Protein AF-A0A314Z1L5-F1 (afdb_monomer_lite)

Sequence (109 aa):
MSDQPRGRAVGAMENSWCRAVPGGTGITVLGFDISRAPDMLKYQTALHKLQNAHPILNSRLHTNTKTNTFSFVTSPNPFVQIKTFDLSSTLESLKTYQTQVIIQSLPST

Secondary structure (DSSP, 8-state):
------EEEPPHHHHHHHHHGGGTTT--------SS---HHHHHHHHHHHHHH-GGGGEEEEEETTTTEEEEEE-SS--PPP----HHHHHHHHHHHHHHHHHHTS---

pLDDT: mean 82.12, std 13.62, range [33.0, 94.5]

Foldseek 3Di:
DDDDFDWAWDDPVRLVQLVCVVVVRNDDDDDDDDPDDDPQVVVQVVQVVVCVVPQLVQWDWDADPVVRTIITGGDPDDDDHDDDDDPVNVVVVVVVVVVVVVVVPDDDD

Structure (mmCIF, N/CA/C/O backbone):
data_AF-A0A314Z1L5-F1
#
_entry.id   AF-A0A314Z1L5-F1
#
loop_
_atom_site.group_PDB
_atom_site.id
_atom_site.type_symbol
_atom_site.label_atom_id
_atom_site.label_alt_id
_atom_site.label_comp_id
_atom_site.label_asym_id
_atom_site.label_entity_id
_atom_site.label_seq_id
_atom_site.pdbx_PDB_ins_code
_atom_site.Cartn_x
_atom_site.Cartn_y
_atom_site.Cartn_z
_atom_site.occupancy
_atom_site.B_iso_or_equiv
_atom_site.auth_seq_id
_atom_site.auth_comp_id
_atom_site.auth_asym_id
_atom_site.auth_atom_id
_atom_site.pdbx_PDB_model_num
ATOM 1 N N . MET A 1 1 ? 26.892 -8.501 1.823 1.00 33.00 1 MET A N 1
ATOM 2 C CA . MET A 1 1 ? 26.481 -8.391 0.408 1.00 33.00 1 MET A CA 1
ATOM 3 C C . MET A 1 1 ? 25.223 -7.534 0.380 1.00 33.00 1 MET A C 1
ATOM 5 O O . MET A 1 1 ? 24.190 -7.994 0.840 1.00 33.00 1 MET A O 1
ATOM 9 N N . SER A 1 2 ? 25.331 -6.255 0.030 1.00 38.69 2 SER A N 1
ATOM 10 C CA . SER A 1 2 ? 24.206 -5.312 0.044 1.00 38.69 2 SER A CA 1
ATOM 11 C C . SER A 1 2 ? 23.280 -5.602 -1.137 1.00 38.69 2 SER A C 1
ATOM 13 O O . SER A 1 2 ? 23.656 -5.339 -2.278 1.00 38.69 2 SER A O 1
ATOM 15 N N . ASP A 1 3 ? 22.110 -6.175 -0.865 1.00 46.75 3 ASP A N 1
ATOM 16 C CA . ASP A 1 3 ? 21.089 -6.455 -1.874 1.00 46.75 3 ASP A CA 1
ATOM 17 C C . ASP A 1 3 ? 20.534 -5.111 -2.370 1.00 46.75 3 ASP A C 1
ATOM 19 O O . ASP A 1 3 ? 19.830 -4.396 -1.653 1.00 46.75 3 ASP A O 1
ATOM 23 N N . GLN A 1 4 ? 20.964 -4.688 -3.557 1.00 50.25 4 GLN A N 1
ATOM 24 C CA . GLN A 1 4 ? 20.504 -3.445 -4.163 1.00 50.25 4 GLN A CA 1
ATOM 25 C C . GLN A 1 4 ? 19.004 -3.613 -4.450 1.00 50.25 4 GLN A C 1
ATOM 27 O O . GLN A 1 4 ? 18.624 -4.620 -5.054 1.00 50.25 4 GLN A O 1
ATOM 32 N N . PRO A 1 5 ? 18.125 -2.698 -4.002 1.00 56.00 5 PRO A N 1
ATOM 33 C CA . PRO A 1 5 ? 16.692 -2.940 -4.074 1.00 56.00 5 PRO A CA 1
ATOM 34 C C . PRO A 1 5 ? 16.278 -3.134 -5.538 1.00 56.00 5 PRO A C 1
ATOM 36 O O . PRO A 1 5 ? 16.502 -2.260 -6.377 1.00 56.00 5 PRO A O 1
ATOM 39 N N . ARG A 1 6 ? 15.715 -4.311 -5.851 1.00 65.31 6 ARG A N 1
ATOM 40 C CA . ARG A 1 6 ? 15.264 -4.688 -7.200 1.00 65.31 6 ARG A CA 1
ATOM 41 C C . ARG A 1 6 ? 14.142 -3.752 -7.643 1.00 65.31 6 ARG A C 1
ATOM 43 O O . ARG A 1 6 ? 12.972 -3.976 -7.345 1.00 65.31 6 ARG A O 1
ATOM 50 N N . GLY A 1 7 ? 14.511 -2.692 -8.350 1.00 75.19 7 GLY A N 1
ATOM 51 C CA . GLY A 1 7 ? 13.564 -1.820 -9.024 1.00 75.19 7 GLY A CA 1
ATOM 52 C C . GLY A 1 7 ? 13.011 -2.493 -10.280 1.00 75.19 7 GLY A C 1
ATOM 53 O O . GLY A 1 7 ? 13.785 -2.956 -11.117 1.00 75.19 7 GLY A O 1
ATOM 54 N N . ARG A 1 8 ? 11.685 -2.531 -10.450 1.00 88.81 8 ARG A N 1
ATOM 55 C CA . ARG A 1 8 ? 11.047 -2.883 -11.730 1.00 88.81 8 ARG A CA 1
ATOM 56 C C . ARG A 1 8 ? 10.815 -1.607 -12.533 1.00 88.81 8 ARG A C 1
ATOM 58 O O . ARG A 1 8 ? 10.184 -0.679 -12.033 1.00 88.81 8 ARG A O 1
ATOM 65 N N . ALA A 1 9 ? 11.286 -1.557 -13.777 1.00 89.44 9 ALA A N 1
ATOM 66 C CA . ALA A 1 9 ? 10.950 -0.463 -14.688 1.00 89.44 9 ALA A CA 1
ATOM 67 C C . ALA A 1 9 ? 9.434 -0.417 -14.958 1.00 89.44 9 ALA A C 1
ATOM 69 O O . ALA A 1 9 ? 8.783 -1.463 -15.050 1.00 89.44 9 ALA A O 1
ATOM 70 N N . VAL A 1 10 ? 8.869 0.785 -15.083 1.00 90.94 10 VAL A N 1
ATOM 71 C CA . VAL A 1 10 ? 7.450 0.933 -15.439 1.00 90.94 10 VAL A CA 1
ATOM 72 C C . VAL A 1 10 ? 7.212 0.538 -16.896 1.00 90.94 10 VAL A C 1
ATOM 74 O O . VAL A 1 10 ? 8.019 0.841 -17.777 1.00 90.94 10 VAL A O 1
ATOM 77 N N . GLY A 1 11 ? 6.088 -0.119 -17.163 1.00 88.69 11 GLY A N 1
ATOM 78 C CA . GLY A 1 11 ? 5.611 -0.371 -18.518 1.00 88.69 11 GLY A CA 1
ATOM 79 C C . GLY A 1 11 ? 5.115 0.905 -19.204 1.00 88.69 11 GLY A C 1
ATOM 80 O O . GLY A 1 11 ? 4.889 1.936 -18.568 1.00 88.69 11 GLY A O 1
ATOM 81 N N . ALA A 1 12 ? 4.898 0.829 -20.519 1.00 83.81 12 ALA A N 1
ATOM 82 C CA . ALA A 1 12 ? 4.499 1.982 -21.331 1.00 83.81 12 ALA A CA 1
ATOM 83 C C . ALA A 1 12 ? 3.207 2.656 -20.828 1.00 83.81 12 ALA A C 1
ATOM 85 O O . ALA A 1 12 ? 3.156 3.878 -20.699 1.00 83.81 12 ALA A O 1
ATOM 86 N N . MET A 1 13 ? 2.185 1.867 -20.478 1.00 85.81 13 MET A N 1
ATOM 87 C CA . MET A 1 13 ? 0.927 2.405 -19.951 1.00 85.81 13 MET A CA 1
ATOM 88 C C . MET A 1 13 ? 1.110 2.984 -18.541 1.00 85.81 13 MET A C 1
ATOM 90 O O . MET A 1 13 ? 0.668 4.100 -18.274 1.00 85.81 13 MET A O 1
ATOM 94 N N . GLU A 1 14 ? 1.836 2.276 -17.669 1.00 89.44 14 GLU A N 1
ATOM 95 C CA . GLU A 1 14 ? 2.148 2.700 -16.295 1.00 89.44 14 GLU A CA 1
ATOM 96 C C . GLU A 1 14 ? 2.915 4.034 -16.258 1.00 89.44 14 GLU A C 1
ATOM 98 O O . GLU A 1 14 ? 2.704 4.835 -15.350 1.00 89.44 14 GLU A O 1
ATOM 103 N N . ASN A 1 15 ? 3.755 4.313 -17.261 1.00 89.06 15 ASN A N 1
ATOM 104 C CA . ASN A 1 15 ? 4.515 5.561 -17.368 1.00 89.06 15 ASN A CA 1
ATOM 105 C C . ASN A 1 15 ? 3.604 6.799 -17.392 1.00 89.06 15 ASN A C 1
ATOM 107 O O . ASN A 1 15 ? 3.860 7.768 -16.677 1.00 89.06 15 ASN A O 1
ATOM 111 N N . SER A 1 16 ? 2.513 6.750 -18.164 1.00 86.94 16 SER A N 1
ATOM 112 C CA . SER A 1 16 ? 1.565 7.868 -18.258 1.00 86.94 16 SER A CA 1
ATOM 113 C C . SER A 1 16 ? 0.907 8.188 -16.911 1.00 86.94 16 SER A C 1
ATOM 115 O O . SER A 1 16 ? 0.839 9.356 -16.533 1.00 86.94 16 SER A O 1
ATOM 117 N N . TRP A 1 17 ? 0.529 7.153 -16.155 1.00 86.50 17 TRP A N 1
ATOM 118 C CA . TRP A 1 17 ? -0.003 7.278 -14.800 1.00 86.50 17 TRP A CA 1
ATOM 119 C C . TRP A 1 17 ? 1.052 7.817 -13.833 1.00 86.50 17 TRP A C 1
ATOM 121 O O . TRP A 1 17 ? 0.786 8.771 -13.111 1.00 86.50 17 TRP A O 1
ATOM 131 N N . CYS A 1 18 ? 2.272 7.273 -13.865 1.00 88.44 18 CYS A N 1
ATOM 132 C CA . CYS A 1 18 ? 3.371 7.687 -12.987 1.00 88.44 18 CYS A CA 1
ATOM 133 C C . CYS A 1 18 ? 3.759 9.158 -13.177 1.00 88.44 18 CYS A C 1
ATOM 135 O O . CYS A 1 18 ? 4.032 9.853 -12.200 1.00 88.44 18 CYS A O 1
ATOM 137 N N . ARG A 1 19 ? 3.728 9.663 -14.415 1.00 87.06 19 ARG A N 1
ATOM 138 C CA . ARG A 1 19 ? 3.971 11.082 -14.714 1.00 87.06 19 ARG A CA 1
ATOM 139 C C . ARG A 1 19 ? 2.910 12.005 -14.113 1.00 87.06 19 ARG A C 1
ATOM 141 O O . ARG A 1 19 ? 3.213 13.156 -13.822 1.00 87.06 19 ARG A O 1
ATOM 148 N N . ALA A 1 20 ? 1.688 11.515 -13.933 1.00 86.62 20 ALA A N 1
ATOM 149 C CA . ALA A 1 20 ? 0.572 12.299 -13.419 1.00 86.62 20 ALA A CA 1
ATOM 150 C C . ALA A 1 20 ? 0.516 12.329 -11.873 1.00 86.62 20 ALA A C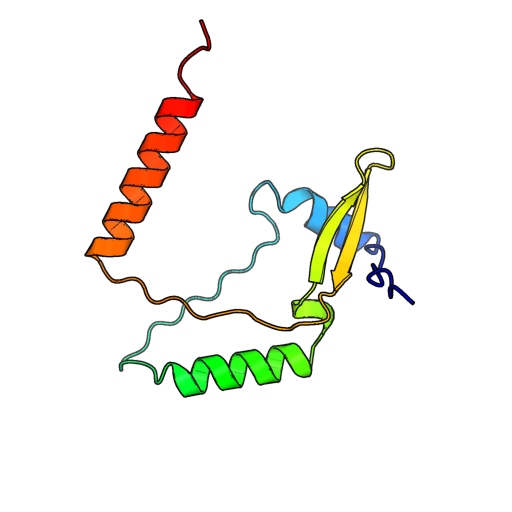 1
ATOM 152 O O . ALA A 1 20 ? -0.124 13.217 -11.304 1.00 86.62 20 ALA A O 1
ATOM 153 N N . VAL A 1 21 ? 1.243 11.424 -11.196 1.00 85.25 21 VAL A N 1
ATOM 154 C CA . VAL A 1 21 ? 1.269 11.285 -9.724 1.00 85.25 21 VAL A CA 1
ATOM 155 C C . VAL A 1 21 ? 1.612 12.584 -8.985 1.00 85.25 21 VAL A C 1
ATOM 157 O O . VAL A 1 21 ? 0.904 12.890 -8.026 1.00 85.25 21 VAL A O 1
ATOM 160 N N . PRO A 1 22 ? 2.621 13.389 -9.385 1.00 81.94 22 PRO A N 1
ATOM 161 C CA . PRO A 1 22 ? 2.924 14.646 -8.693 1.00 81.94 22 PRO A CA 1
ATOM 162 C C . PRO A 1 22 ? 1.763 15.650 -8.702 1.00 81.94 22 PRO A C 1
ATOM 164 O O . PRO A 1 22 ? 1.642 16.450 -7.782 1.00 81.94 22 PRO A O 1
ATOM 167 N N . GLY A 1 23 ? 0.892 15.588 -9.714 1.00 80.38 23 GLY A N 1
ATOM 168 C CA . GLY A 1 23 ? -0.331 16.390 -9.796 1.00 80.38 23 GLY A CA 1
ATOM 169 C C . GLY A 1 23 ? -1.531 15.772 -9.069 1.00 80.38 23 GLY A C 1
ATOM 170 O O . GLY A 1 23 ? -2.652 16.228 -9.260 1.00 80.38 23 GLY A O 1
ATOM 171 N N . GLY A 1 24 ? -1.332 14.697 -8.300 1.00 78.25 24 GLY A N 1
ATOM 172 C CA . GLY A 1 24 ? -2.386 13.951 -7.605 1.00 78.25 24 GLY A CA 1
ATOM 173 C C . GLY A 1 24 ? -3.166 12.971 -8.489 1.00 78.25 24 GLY A C 1
ATOM 174 O O . GLY A 1 24 ? -3.987 12.203 -7.992 1.00 78.25 24 GLY A O 1
ATOM 175 N N . THR A 1 25 ? -2.898 12.946 -9.795 1.00 78.88 25 THR A N 1
ATOM 176 C CA . THR A 1 25 ? -3.571 12.047 -10.738 1.00 78.88 25 THR A CA 1
ATOM 177 C C . THR A 1 25 ? -2.932 10.660 -10.689 1.00 78.88 25 THR A C 1
ATOM 179 O O . THR A 1 25 ? -1.715 10.524 -10.724 1.00 78.88 25 THR A O 1
ATOM 182 N N . GLY A 1 26 ? -3.750 9.609 -10.610 1.00 72.25 26 GLY A N 1
ATOM 183 C CA . GLY A 1 26 ? -3.269 8.235 -10.411 1.00 72.25 26 GLY A CA 1
ATOM 184 C C . GLY A 1 26 ? -3.162 7.815 -8.943 1.00 72.25 26 GLY A C 1
ATOM 185 O O . GLY A 1 26 ? -2.747 6.693 -8.661 1.00 72.25 26 GLY A O 1
ATOM 186 N N . ILE A 1 27 ? -3.580 8.676 -8.009 1.00 82.00 27 ILE A N 1
ATOM 187 C CA . ILE A 1 27 ? -3.845 8.299 -6.620 1.00 82.00 27 ILE A CA 1
ATOM 188 C C . ILE A 1 27 ? -5.308 7.863 -6.522 1.00 82.00 27 ILE A C 1
ATOM 190 O O . ILE A 1 27 ? -6.210 8.594 -6.922 1.00 82.00 27 ILE A O 1
ATOM 194 N N . THR A 1 28 ? -5.550 6.670 -5.982 1.00 84.06 28 THR A N 1
ATOM 195 C CA . THR A 1 28 ? -6.902 6.208 -5.640 1.00 84.06 28 THR A CA 1
ATOM 196 C C . THR A 1 28 ? -7.092 6.317 -4.135 1.00 84.06 28 THR A C 1
ATOM 198 O O . THR A 1 28 ? -6.288 5.782 -3.373 1.00 84.06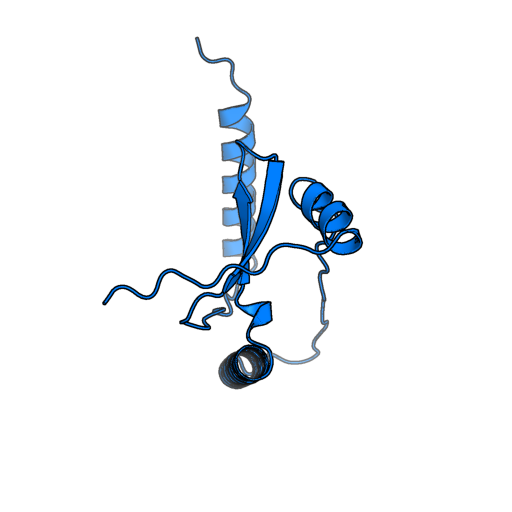 28 THR A O 1
ATOM 201 N N . VAL A 1 29 ? -8.155 6.999 -3.707 1.00 88.00 29 VAL A N 1
ATOM 202 C CA . VAL A 1 29 ? -8.533 7.128 -2.295 1.00 88.00 29 VAL A CA 1
ATOM 203 C C . VAL A 1 29 ? -9.799 6.317 -2.053 1.00 88.00 29 VAL A C 1
ATOM 205 O O . VAL A 1 29 ? -10.780 6.469 -2.777 1.00 88.00 29 VAL A O 1
ATOM 208 N N . LEU A 1 30 ? -9.776 5.464 -1.031 1.00 87.44 30 LEU A N 1
ATOM 209 C CA . LEU A 1 30 ? -10.941 4.714 -0.568 1.00 87.44 30 LEU A CA 1
ATOM 210 C C . LEU A 1 30 ? -11.390 5.289 0.775 1.00 87.44 30 LEU A C 1
ATOM 212 O O . LEU A 1 30 ? -10.610 5.315 1.727 1.00 87.44 30 LEU A O 1
ATOM 216 N N . GLY A 1 31 ? -12.634 5.762 0.835 1.00 90.19 31 GLY A N 1
ATOM 217 C CA . GLY A 1 31 ? -13.276 6.244 2.055 1.00 90.19 31 GLY A CA 1
ATOM 218 C C . GLY A 1 31 ? -14.316 5.243 2.543 1.00 90.19 31 GLY A C 1
ATOM 219 O O . GLY A 1 31 ? -15.083 4.711 1.742 1.00 90.19 31 GLY A O 1
ATOM 220 N N . PHE A 1 32 ? -14.345 4.998 3.850 1.00 87.12 32 PHE A N 1
ATOM 221 C CA . PHE A 1 32 ? -15.317 4.116 4.486 1.00 87.12 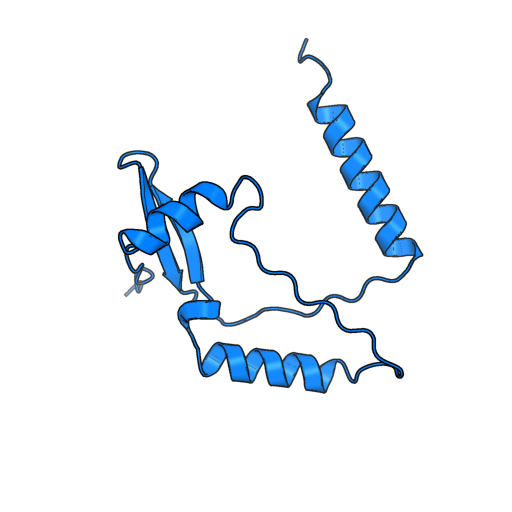32 PHE A CA 1
ATOM 222 C C . PHE A 1 32 ? -16.049 4.893 5.574 1.00 87.12 32 PHE A C 1
ATOM 224 O O . PHE A 1 32 ? -15.404 5.454 6.458 1.00 87.12 32 PHE A O 1
ATOM 231 N N . ASP A 1 33 ? -17.378 4.902 5.513 1.00 91.31 33 ASP A N 1
ATOM 232 C CA . ASP A 1 33 ? -18.211 5.314 6.638 1.00 91.31 33 ASP A CA 1
ATOM 233 C C . ASP A 1 33 ? -18.547 4.070 7.466 1.00 91.31 33 ASP A C 1
ATOM 235 O O . ASP A 1 33 ? -19.066 3.080 6.942 1.00 91.31 33 ASP A O 1
ATOM 239 N N . ILE A 1 34 ? -18.165 4.076 8.741 1.00 88.88 34 ILE A N 1
ATOM 240 C CA . ILE A 1 34 ? -18.241 2.904 9.613 1.00 88.88 34 ILE A CA 1
ATOM 241 C C . ILE A 1 34 ? -19.124 3.256 10.805 1.00 88.88 34 ILE A C 1
ATOM 243 O O . ILE A 1 34 ? -18.832 4.170 11.567 1.00 88.88 34 ILE A O 1
ATOM 247 N N . SER A 1 35 ? -20.176 2.468 11.021 1.00 92.62 35 SER A N 1
ATOM 248 C CA . SER A 1 35 ? -21.158 2.695 12.091 1.00 92.62 35 SER A CA 1
ATOM 249 C C . SER A 1 35 ? -20.628 2.459 13.511 1.00 92.62 35 SER A C 1
ATOM 251 O O . SER A 1 35 ? -21.321 2.742 14.488 1.00 92.62 35 SER A O 1
ATOM 253 N N . ARG A 1 36 ? -19.425 1.889 13.651 1.00 89.69 36 ARG A N 1
ATOM 254 C CA . ARG A 1 36 ? -18.784 1.551 14.929 1.00 89.69 36 ARG A CA 1
ATOM 255 C C . ARG A 1 36 ? -17.286 1.795 14.852 1.00 89.69 36 ARG A C 1
ATOM 257 O O . ARG A 1 36 ? -16.689 1.666 13.786 1.00 89.69 36 ARG A O 1
ATOM 264 N N . ALA A 1 37 ? -16.679 2.069 16.005 1.00 86.62 37 ALA A N 1
ATOM 265 C CA . ALA A 1 37 ? -15.235 2.222 16.100 1.00 86.62 37 ALA A CA 1
ATOM 266 C C . ALA A 1 37 ? -14.520 0.944 15.602 1.00 86.62 37 ALA A C 1
ATOM 268 O O . ALA A 1 37 ? -14.813 -0.151 16.099 1.00 86.62 37 ALA A O 1
ATOM 269 N N . PRO A 1 38 ? -13.614 1.054 14.616 1.00 87.31 38 PRO A N 1
ATOM 270 C CA . PRO A 1 38 ? -12.883 -0.091 14.099 1.00 87.31 38 PRO A CA 1
ATOM 271 C C . PRO A 1 38 ? -11.854 -0.611 15.111 1.00 87.31 38 PRO A C 1
ATOM 273 O O . PRO A 1 38 ? -11.206 0.150 15.826 1.00 87.31 38 PRO A O 1
ATOM 276 N N . ASP A 1 39 ? -11.653 -1.929 15.127 1.00 91.25 39 ASP A N 1
ATOM 277 C CA . ASP A 1 39 ? -10.557 -2.562 15.866 1.00 91.25 39 ASP A CA 1
ATOM 278 C C . ASP A 1 39 ? -9.242 -2.372 15.098 1.00 91.25 39 ASP A C 1
ATOM 280 O O . ASP A 1 39 ? -8.931 -3.107 14.154 1.00 91.25 39 ASP A O 1
ATOM 284 N N . MET A 1 40 ? -8.472 -1.362 15.497 1.00 89.31 40 MET A N 1
ATOM 285 C CA . MET A 1 40 ? -7.259 -0.938 14.795 1.00 89.31 40 MET A CA 1
ATOM 286 C C . MET A 1 40 ? -6.218 -2.052 14.649 1.00 89.31 40 MET A C 1
ATOM 288 O O . MET A 1 40 ? -5.532 -2.111 13.628 1.00 89.31 40 MET A O 1
ATOM 292 N N . LEU A 1 41 ? -6.129 -2.977 15.611 1.00 91.81 41 LEU A N 1
ATOM 293 C CA . LEU A 1 41 ? -5.190 -4.098 15.543 1.00 91.81 41 LEU A CA 1
ATOM 294 C C . LEU A 1 41 ? -5.575 -5.071 14.423 1.00 91.81 41 LEU A C 1
ATOM 296 O O . LEU A 1 41 ? -4.710 -5.548 13.679 1.00 91.81 41 LEU A O 1
ATOM 300 N N . LYS A 1 42 ? -6.876 -5.339 14.260 1.00 92.06 42 LYS A N 1
ATOM 301 C CA . LYS A 1 42 ? -7.380 -6.177 13.163 1.00 92.06 42 LYS A CA 1
ATOM 302 C C . LYS A 1 42 ? -7.133 -5.530 11.805 1.00 92.06 42 LYS A C 1
ATOM 304 O O . LYS A 1 42 ? -6.668 -6.219 10.898 1.00 92.06 42 LYS A O 1
ATOM 309 N N . TYR A 1 43 ? -7.373 -4.226 11.672 1.00 90.69 43 TYR A N 1
ATOM 310 C CA . TYR A 1 43 ? -7.088 -3.497 10.430 1.00 90.69 43 TYR A CA 1
ATOM 311 C C . TYR A 1 43 ? -5.593 -3.500 10.095 1.00 90.69 43 TYR A C 1
ATOM 313 O O . TYR A 1 43 ? -5.220 -3.825 8.968 1.00 90.69 43 TYR A O 1
ATOM 321 N N . GLN A 1 44 ? -4.730 -3.230 11.077 1.00 91.88 44 GLN A N 1
ATOM 322 C CA . GLN A 1 44 ? -3.277 -3.272 10.900 1.00 91.88 44 GLN A CA 1
ATOM 323 C C . GLN A 1 44 ? -2.810 -4.669 10.458 1.00 91.88 44 GLN A C 1
ATOM 325 O O . GLN A 1 44 ? -1.996 -4.800 9.545 1.00 91.88 44 GLN A O 1
ATOM 330 N N . THR A 1 45 ? -3.372 -5.724 11.053 1.00 92.31 45 THR A N 1
ATOM 331 C CA . THR A 1 45 ? -3.069 -7.118 10.691 1.00 92.31 45 THR A CA 1
ATOM 332 C C . THR A 1 45 ? -3.532 -7.455 9.273 1.00 92.31 45 THR A C 1
ATOM 334 O O . THR A 1 45 ? -2.815 -8.130 8.532 1.00 92.31 45 THR A O 1
ATOM 337 N N . ALA A 1 46 ? -4.723 -7.000 8.879 1.00 92.12 46 ALA A N 1
ATOM 338 C CA . ALA A 1 46 ? -5.255 -7.214 7.537 1.00 92.12 46 ALA A CA 1
ATOM 339 C C . ALA A 1 46 ? -4.404 -6.507 6.472 1.00 92.12 46 ALA A C 1
ATOM 341 O O . ALA A 1 46 ? -4.045 -7.133 5.475 1.00 92.12 46 ALA A O 1
ATOM 342 N N . LEU A 1 47 ? -4.005 -5.252 6.714 1.00 91.12 47 LEU A N 1
ATOM 343 C CA . LEU A 1 47 ? -3.085 -4.521 5.838 1.00 91.12 47 LEU A CA 1
ATOM 344 C C . LEU A 1 47 ? -1.740 -5.237 5.717 1.00 91.12 47 LEU A C 1
ATOM 346 O O . LEU A 1 47 ? -1.259 -5.439 4.607 1.00 91.12 47 LEU A O 1
ATOM 350 N N . HIS A 1 48 ? -1.175 -5.703 6.831 1.00 91.19 48 HIS A N 1
ATOM 351 C CA . HIS A 1 48 ? 0.076 -6.456 6.812 1.00 91.19 48 HIS A CA 1
ATOM 352 C C . HIS A 1 48 ? -0.035 -7.743 5.973 1.00 91.19 48 HIS A C 1
ATOM 354 O O . HIS A 1 48 ? 0.839 -8.037 5.158 1.00 91.19 48 HIS A O 1
ATOM 360 N N . LYS A 1 49 ? -1.137 -8.497 6.100 1.00 92.56 49 LYS A N 1
ATOM 361 C CA . LYS A 1 49 ? -1.395 -9.678 5.254 1.00 92.56 49 LYS A CA 1
ATOM 362 C C . LYS A 1 49 ? -1.509 -9.310 3.773 1.00 92.56 49 LYS A C 1
ATOM 364 O O . LYS A 1 49 ? -0.908 -9.989 2.944 1.00 92.56 49 LYS A O 1
ATOM 369 N N . LEU A 1 50 ? -2.229 -8.235 3.448 1.00 91.81 50 LEU A N 1
ATOM 370 C CA . LEU A 1 50 ? -2.384 -7.747 2.076 1.00 91.81 50 LEU A CA 1
ATOM 371 C C . LEU A 1 50 ? -1.032 -7.353 1.460 1.00 91.81 50 LEU A C 1
ATOM 373 O O . LEU A 1 50 ? -0.732 -7.733 0.331 1.00 91.81 50 LEU A O 1
ATOM 377 N N . GLN A 1 51 ? -0.195 -6.643 2.217 1.00 90.56 51 GLN A N 1
ATOM 378 C CA . GLN A 1 51 ? 1.141 -6.224 1.788 1.00 90.56 51 GLN A CA 1
ATOM 379 C C . GLN A 1 51 ? 2.083 -7.407 1.548 1.00 90.56 51 GLN A C 1
ATOM 381 O O . GLN A 1 51 ? 2.884 -7.361 0.616 1.00 90.56 51 GLN A O 1
ATOM 386 N N . ASN A 1 52 ? 1.983 -8.464 2.357 1.00 88.69 52 ASN A N 1
ATOM 387 C CA . ASN A 1 52 ? 2.775 -9.682 2.171 1.00 88.69 52 ASN A CA 1
ATOM 388 C C . ASN A 1 52 ? 2.298 -10.510 0.972 1.00 88.69 52 ASN A C 1
ATOM 390 O O . ASN A 1 52 ? 3.120 -11.073 0.254 1.00 88.69 52 ASN A O 1
ATOM 394 N N . ALA A 1 53 ? 0.986 -10.562 0.728 1.00 92.56 53 ALA A N 1
ATOM 395 C CA . ALA A 1 53 ? 0.417 -11.238 -0.437 1.00 92.56 53 ALA A CA 1
ATOM 39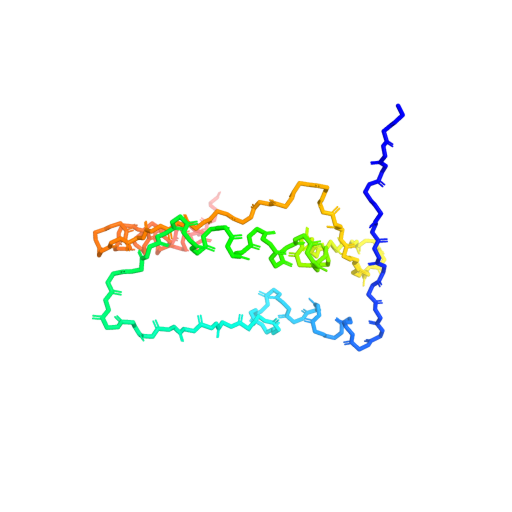6 C C . ALA A 1 53 ? 0.709 -10.494 -1.754 1.00 92.56 53 ALA A C 1
ATOM 398 O O . ALA A 1 53 ? 0.844 -11.124 -2.803 1.00 92.56 53 ALA A O 1
ATOM 399 N N . HIS A 1 54 ? 0.843 -9.163 -1.706 1.00 91.12 54 HIS A N 1
ATOM 400 C CA . HIS A 1 54 ? 1.100 -8.317 -2.874 1.00 91.12 54 HIS A CA 1
ATOM 401 C C . HIS A 1 54 ? 2.301 -7.380 -2.651 1.00 91.12 54 HIS A C 1
ATOM 403 O O . HIS A 1 54 ? 2.115 -6.181 -2.421 1.00 91.12 54 HIS A O 1
ATOM 409 N N . PRO A 1 55 ? 3.547 -7.878 -2.797 1.00 86.25 55 PRO A N 1
ATOM 410 C CA . PRO A 1 55 ? 4.760 -7.105 -2.513 1.00 86.25 55 PRO A CA 1
ATOM 411 C C . PRO A 1 55 ? 4.880 -5.786 -3.287 1.00 86.25 55 PRO A C 1
ATOM 413 O O . PRO A 1 55 ? 5.499 -4.841 -2.803 1.00 86.25 55 PRO A O 1
ATOM 416 N N . ILE A 1 56 ? 4.253 -5.689 -4.467 1.00 87.50 56 ILE A N 1
ATOM 417 C CA . ILE A 1 56 ? 4.239 -4.465 -5.278 1.00 87.50 56 ILE A CA 1
ATOM 418 C C . ILE A 1 56 ? 3.643 -3.267 -4.520 1.00 87.50 56 ILE A C 1
ATOM 420 O O . ILE A 1 56 ? 4.109 -2.149 -4.726 1.00 87.50 56 ILE A O 1
ATOM 424 N N . LEU A 1 57 ? 2.709 -3.491 -3.585 1.00 88.44 57 LEU A N 1
ATOM 425 C CA . LEU A 1 57 ? 2.111 -2.444 -2.744 1.00 88.44 57 LEU A CA 1
ATOM 426 C C . LEU A 1 57 ? 3.119 -1.798 -1.779 1.00 88.44 57 LEU A C 1
ATOM 428 O O . LEU A 1 57 ? 2.884 -0.698 -1.290 1.00 88.44 57 LEU A O 1
ATOM 432 N N . ASN A 1 58 ? 4.258 -2.448 -1.532 1.00 87.81 58 ASN A N 1
ATOM 43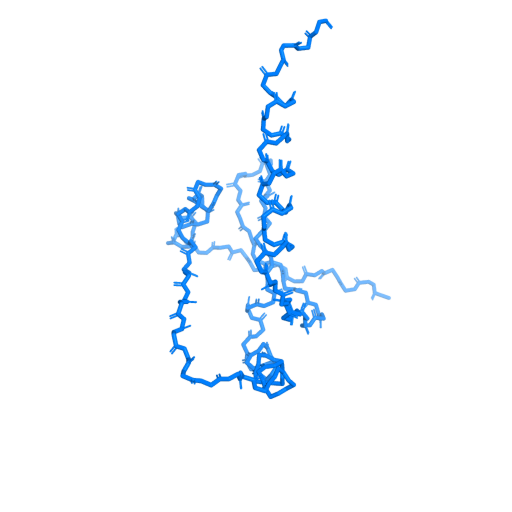3 C CA . ASN A 1 58 ? 5.356 -1.910 -0.722 1.00 87.81 58 ASN A CA 1
ATOM 434 C C . ASN A 1 58 ? 6.391 -1.156 -1.566 1.00 87.81 58 ASN A C 1
ATOM 436 O O . ASN A 1 58 ? 7.492 -0.858 -1.090 1.00 87.81 58 ASN A O 1
ATOM 440 N N . SER A 1 59 ? 6.076 -0.887 -2.834 1.00 88.50 59 SE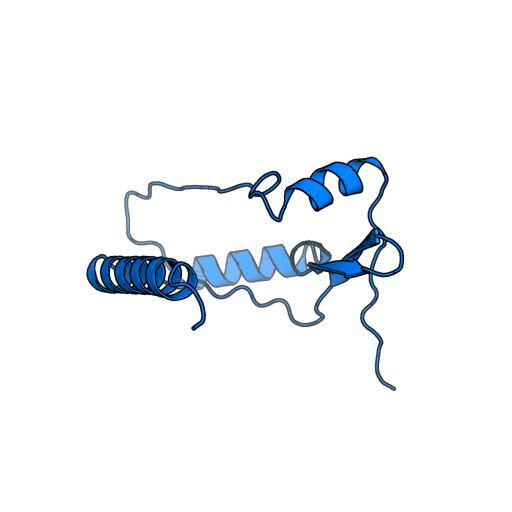R A N 1
ATOM 441 C CA . SER A 1 59 ? 6.986 -0.202 -3.741 1.00 88.50 59 SER A CA 1
ATOM 442 C C . SER A 1 59 ? 6.822 1.304 -3.673 1.00 88.50 59 SER A C 1
ATOM 444 O O . SER A 1 59 ? 5.718 1.832 -3.580 1.00 88.50 59 SER A O 1
ATOM 446 N N . ARG A 1 60 ? 7.946 2.008 -3.774 1.00 88.06 60 ARG A N 1
ATOM 447 C CA . ARG A 1 60 ? 7.974 3.455 -3.976 1.00 88.06 60 ARG A CA 1
ATOM 448 C C . ARG A 1 60 ? 8.229 3.758 -5.442 1.00 88.06 60 ARG A C 1
ATOM 450 O O . ARG A 1 60 ? 9.025 3.077 -6.089 1.00 88.06 60 ARG A O 1
ATOM 457 N N . LEU A 1 61 ? 7.564 4.791 -5.948 1.00 88.81 61 LEU A N 1
ATOM 458 C CA . LEU A 1 61 ? 7.852 5.331 -7.267 1.00 88.81 61 LEU A CA 1
ATOM 459 C C . LEU A 1 61 ? 9.170 6.110 -7.201 1.00 88.81 61 LEU A C 1
ATOM 461 O O . LEU A 1 61 ? 9.278 7.101 -6.480 1.00 88.81 61 LEU A O 1
ATOM 465 N N . HIS A 1 62 ? 10.173 5.641 -7.931 1.00 90.25 62 HIS A N 1
ATOM 466 C CA . HIS A 1 62 ? 11.447 6.322 -8.113 1.00 90.25 62 HIS A CA 1
ATOM 467 C C . HIS A 1 62 ? 11.503 6.940 -9.509 1.00 90.25 62 HIS A C 1
ATOM 469 O O . HIS A 1 62 ? 11.182 6.272 -10.494 1.00 90.25 62 HIS A O 1
ATOM 475 N N . THR A 1 63 ? 11.953 8.191 -9.583 1.00 90.00 63 THR A N 1
ATOM 476 C CA . THR A 1 63 ? 12.155 8.922 -10.837 1.00 90.00 63 THR A CA 1
ATOM 477 C C . THR A 1 63 ? 13.645 9.124 -11.063 1.00 90.00 63 THR A C 1
ATOM 479 O O . THR A 1 63 ? 14.318 9.760 -10.251 1.00 90.00 63 THR A O 1
ATOM 482 N N . ASN A 1 64 ? 14.159 8.628 -12.185 1.00 88.56 64 ASN A N 1
ATOM 483 C CA . ASN A 1 64 ? 15.504 8.951 -12.640 1.00 88.56 64 ASN A CA 1
ATOM 484 C C . ASN A 1 64 ? 15.444 10.209 -13.511 1.00 88.56 64 ASN A C 1
ATOM 486 O O . ASN A 1 64 ? 14.926 10.176 -14.625 1.00 88.56 64 ASN A O 1
ATOM 490 N N . THR A 1 65 ? 15.986 11.317 -13.010 1.00 86.38 65 THR A N 1
ATOM 491 C CA . THR A 1 65 ? 15.948 12.618 -13.693 1.00 86.38 65 THR A CA 1
ATOM 492 C C . THR A 1 65 ? 16.853 12.692 -14.921 1.00 86.38 65 THR A C 1
ATOM 494 O O . THR A 1 65 ? 16.581 13.483 -15.816 1.00 86.38 65 THR A O 1
ATOM 497 N N . LYS A 1 66 ? 17.900 11.860 -15.007 1.00 89.50 66 LYS A N 1
ATOM 498 C CA . LYS A 1 66 ? 18.824 11.844 -16.155 1.00 89.50 66 LYS A CA 1
ATOM 499 C C . LYS A 1 66 ? 18.200 11.184 -17.380 1.00 89.50 66 LYS A C 1
ATOM 501 O O . LYS A 1 66 ? 18.441 11.616 -18.498 1.00 89.50 66 LYS A O 1
ATOM 506 N N . THR A 1 67 ? 17.418 10.130 -17.164 1.00 86.25 67 THR A N 1
ATOM 507 C CA . THR A 1 67 ? 16.769 9.353 -18.232 1.00 86.25 67 THR A CA 1
ATOM 508 C C . THR A 1 67 ? 15.278 9.648 -18.363 1.00 86.25 67 THR A C 1
ATOM 510 O O . THR A 1 67 ? 14.639 9.144 -19.280 1.00 86.25 67 THR A O 1
ATOM 513 N N . ASN A 1 68 ? 14.716 10.454 -17.457 1.00 85.00 68 ASN A N 1
ATOM 514 C CA . ASN A 1 68 ? 13.285 10.740 -17.345 1.00 85.00 68 ASN A CA 1
ATOM 515 C C . ASN A 1 68 ? 12.417 9.464 -17.295 1.00 85.00 68 ASN A C 1
ATOM 517 O O . ASN A 1 68 ? 11.355 9.373 -17.912 1.00 85.00 68 ASN A O 1
ATOM 521 N N . THR A 1 69 ? 12.902 8.444 -16.583 1.00 89.62 69 THR A N 1
ATOM 522 C CA . THR A 1 69 ? 12.235 7.140 -16.454 1.00 89.62 69 THR A CA 1
ATOM 523 C C . THR A 1 69 ? 11.766 6.897 -15.031 1.00 89.62 69 THR A C 1
ATOM 525 O O . THR A 1 69 ? 12.419 7.310 -14.071 1.00 89.62 69 THR A O 1
ATOM 528 N N . PHE A 1 70 ? 10.687 6.130 -14.901 1.00 91.38 70 PHE A N 1
ATOM 529 C CA . PHE A 1 70 ? 10.162 5.702 -13.612 1.00 91.38 70 PHE A CA 1
ATOM 530 C C . PHE A 1 70 ? 10.464 4.227 -13.338 1.00 91.38 70 PHE A C 1
ATOM 532 O O . PHE A 1 70 ? 10.527 3.397 -14.250 1.00 91.38 70 PHE A O 1
ATOM 539 N N . SER A 1 71 ? 10.592 3.888 -12.063 1.00 92.25 71 SER A N 1
ATOM 540 C CA . SER A 1 71 ? 10.712 2.506 -11.598 1.00 92.25 71 SER A CA 1
ATOM 541 C C . SER A 1 71 ? 10.032 2.323 -10.248 1.00 92.25 71 SER A C 1
ATOM 543 O O . SER A 1 71 ? 10.083 3.217 -9.404 1.00 92.25 71 SER A O 1
ATOM 545 N N . PHE A 1 72 ? 9.452 1.149 -10.021 1.00 91.06 72 PHE A N 1
ATOM 546 C CA . PHE A 1 72 ? 8.934 0.734 -8.723 1.00 91.06 72 PHE A CA 1
ATOM 547 C C . PHE A 1 72 ? 10.036 0.054 -7.924 1.00 91.06 72 PHE A C 1
ATOM 549 O O . PHE A 1 72 ? 10.525 -0.998 -8.327 1.00 91.06 72 PHE A O 1
ATOM 556 N N . VAL A 1 73 ? 10.415 0.641 -6.793 1.00 90.31 73 VAL A N 1
ATOM 557 C CA . VAL A 1 73 ? 11.445 0.106 -5.897 1.00 90.31 73 VAL A CA 1
ATOM 558 C C . VAL A 1 73 ? 10.762 -0.501 -4.681 1.00 90.31 73 VAL A C 1
ATOM 560 O O . VAL A 1 73 ? 10.220 0.229 -3.851 1.00 90.31 73 VAL A O 1
ATOM 563 N N . THR A 1 74 ? 10.752 -1.830 -4.589 1.00 87.00 74 THR A N 1
ATOM 564 C CA . THR A 1 74 ? 10.110 -2.550 -3.482 1.00 87.00 74 THR A CA 1
ATOM 565 C C . THR A 1 74 ? 10.964 -2.482 -2.219 1.00 87.00 74 THR A C 1
ATOM 567 O O . THR A 1 74 ? 12.140 -2.844 -2.234 1.00 87.00 74 THR A O 1
ATOM 570 N N . SER A 1 75 ? 10.371 -2.021 -1.116 1.00 80.12 75 SER A N 1
ATOM 571 C CA . SER A 1 75 ? 10.994 -2.107 0.207 1.00 80.12 75 SER A CA 1
ATOM 572 C C . SER A 1 75 ? 10.901 -3.542 0.735 1.00 80.12 75 SER A C 1
ATOM 574 O O . SER A 1 75 ? 9.813 -4.119 0.688 1.00 80.12 75 SER A O 1
ATOM 576 N N . PRO A 1 76 ? 11.985 -4.111 1.293 1.00 73.75 76 PRO A N 1
ATOM 577 C CA . PRO A 1 76 ? 11.941 -5.432 1.916 1.00 73.75 76 PRO A CA 1
ATOM 578 C C . PRO A 1 76 ? 11.128 -5.444 3.216 1.00 73.75 76 PRO A C 1
ATOM 580 O O . PRO A 1 76 ? 10.726 -6.511 3.665 1.00 73.75 76 PRO A O 1
ATOM 583 N N . ASN A 1 77 ? 10.877 -4.278 3.822 1.00 74.00 77 ASN A N 1
ATOM 584 C CA . ASN A 1 77 ? 10.083 -4.171 5.039 1.00 74.00 77 ASN A CA 1
ATOM 585 C C . ASN A 1 77 ? 8.682 -3.602 4.722 1.00 74.00 77 ASN A C 1
ATOM 587 O O . ASN A 1 77 ? 8.579 -2.404 4.416 1.00 74.00 77 ASN A O 1
ATOM 591 N N . PRO A 1 78 ? 7.621 -4.435 4.747 1.00 66.06 78 PRO A N 1
ATOM 592 C CA . PRO A 1 78 ? 6.245 -4.001 4.564 1.00 66.06 78 PRO A CA 1
ATOM 593 C C . PRO A 1 78 ? 5.755 -3.338 5.848 1.00 66.06 78 PRO A C 1
ATOM 595 O O . PRO A 1 78 ? 5.422 -4.011 6.821 1.00 66.06 78 PRO A O 1
ATOM 598 N N . PHE A 1 79 ? 5.695 -2.008 5.875 1.00 70.38 79 PHE A N 1
ATOM 599 C CA . PHE A 1 79 ? 5.109 -1.348 7.036 1.00 70.38 79 PHE A CA 1
ATOM 600 C C . PHE A 1 79 ? 4.367 -0.068 6.677 1.00 70.38 79 PHE A C 1
ATOM 602 O O . PHE A 1 79 ? 4.907 1.037 6.729 1.00 70.38 79 PHE A O 1
ATOM 609 N N . VAL A 1 80 ? 3.092 -0.228 6.317 1.00 82.31 80 VAL A N 1
ATOM 610 C CA . VAL A 1 80 ? 2.119 0.863 6.426 1.00 82.31 80 VAL A CA 1
ATOM 611 C C . VAL A 1 80 ? 1.573 0.830 7.848 1.00 82.31 80 VAL A C 1
ATOM 613 O O . VAL A 1 80 ? 0.989 -0.165 8.263 1.00 82.31 80 VAL A O 1
ATOM 616 N N . GLN A 1 81 ? 1.783 1.907 8.602 1.00 86.00 81 GLN A N 1
ATOM 617 C CA . GLN A 1 81 ? 1.182 2.090 9.922 1.00 86.00 81 GLN A CA 1
ATOM 618 C C . GLN A 1 81 ? -0.110 2.873 9.783 1.00 86.00 81 GLN A C 1
ATOM 620 O O . GLN A 1 81 ? -0.117 3.943 9.166 1.00 86.00 81 GLN A O 1
ATOM 625 N N . ILE A 1 82 ? -1.180 2.381 10.396 1.00 88.12 82 ILE A N 1
ATOM 626 C CA . ILE A 1 82 ? -2.393 3.176 10.510 1.00 88.12 82 ILE A CA 1
ATOM 627 C C . ILE A 1 82 ? -2.158 4.272 11.548 1.00 88.12 82 ILE A C 1
ATOM 629 O O . ILE A 1 82 ? -1.773 4.003 12.685 1.00 88.12 82 ILE A O 1
ATOM 633 N N . LYS A 1 83 ? -2.404 5.517 11.143 1.00 88.06 83 LYS A N 1
ATOM 634 C CA . LYS A 1 83 ? -2.426 6.675 12.034 1.00 88.06 83 LYS A CA 1
ATOM 635 C C . LYS A 1 83 ? -3.864 7.114 12.237 1.00 88.06 83 LYS A C 1
ATOM 637 O O . LYS A 1 83 ? -4.619 7.224 11.275 1.00 88.06 83 LYS A O 1
ATOM 642 N N . THR A 1 84 ? -4.225 7.366 13.484 1.00 87.94 84 THR A N 1
ATOM 643 C CA . THR A 1 84 ? -5.528 7.910 13.859 1.00 87.94 84 THR A CA 1
ATOM 644 C C . THR A 1 84 ? -5.388 9.400 14.107 1.00 87.94 84 THR A C 1
ATOM 646 O O . THR A 1 84 ? -4.480 9.818 14.824 1.00 87.94 84 THR A O 1
ATOM 649 N N . PHE A 1 85 ? -6.299 10.178 13.540 1.00 88.94 85 PHE A N 1
ATOM 650 C CA . PHE A 1 85 ? -6.394 11.610 13.774 1.00 88.94 85 PHE A CA 1
ATOM 651 C C . PHE A 1 85 ? -7.782 11.906 14.325 1.00 88.94 85 PHE A C 1
ATOM 653 O O . PHE A 1 85 ? -8.781 11.397 13.817 1.00 88.94 85 PHE A O 1
ATOM 660 N N . ASP A 1 86 ? -7.827 12.697 15.383 1.00 90.44 86 ASP A N 1
ATOM 661 C CA . ASP A 1 86 ? -9.054 13.283 15.904 1.00 90.44 86 ASP A CA 1
ATOM 662 C C . ASP A 1 86 ? -9.257 14.690 15.322 1.00 90.44 86 ASP A C 1
ATOM 664 O O . ASP A 1 86 ? -8.453 15.183 14.524 1.00 90.44 86 ASP A O 1
ATOM 668 N N . LEU A 1 87 ? -10.340 15.360 15.717 1.00 92.50 87 LEU A N 1
ATOM 669 C CA . LEU A 1 87 ? -10.633 16.702 15.223 1.00 92.50 87 LEU A CA 1
ATOM 670 C C . LEU A 1 87 ? -9.512 17.699 15.559 1.00 92.50 87 LEU A C 1
ATOM 672 O O . LEU A 1 87 ? -9.113 18.480 14.698 1.00 92.50 87 LEU A O 1
ATOM 676 N N . SER A 1 88 ? -8.989 17.661 16.787 1.00 94.50 88 SER A N 1
ATOM 677 C CA . SER A 1 88 ? -7.974 18.614 17.251 1.00 94.50 88 SER A CA 1
ATOM 678 C C . SER A 1 88 ? -6.665 18.470 16.468 1.00 94.50 88 SER A C 1
ATOM 680 O O . SER A 1 88 ? -6.184 19.440 15.882 1.00 94.50 88 SER A O 1
ATOM 682 N N . SER A 1 89 ? -6.136 17.248 16.371 1.00 91.81 89 SER A N 1
ATOM 683 C CA . SER A 1 89 ? -4.910 16.931 15.622 1.00 91.81 89 SER A CA 1
ATOM 684 C C . SER A 1 89 ? -5.057 17.158 14.116 1.00 91.81 89 SER A C 1
ATOM 686 O O . SER A 1 89 ? -4.109 17.591 13.453 1.00 91.81 89 SER A O 1
ATOM 688 N N . THR A 1 90 ? -6.252 16.931 13.563 1.00 92.19 90 THR A N 1
ATOM 689 C CA . THR A 1 90 ? -6.550 17.250 12.160 1.00 92.19 90 THR A CA 1
ATOM 690 C C . THR A 1 90 ? -6.499 18.758 11.925 1.00 92.19 90 THR A C 1
ATOM 692 O O . THR A 1 90 ? -5.836 19.211 10.991 1.00 92.19 90 THR A O 1
ATOM 695 N N . LEU A 1 91 ? -7.141 19.557 12.786 1.00 93.38 91 LEU A N 1
ATOM 696 C CA . LEU A 1 91 ? -7.126 21.020 12.686 1.00 93.38 91 LEU A CA 1
ATOM 697 C C . LEU A 1 91 ? -5.713 21.590 12.841 1.00 93.38 91 LEU A C 1
ATOM 699 O O . LEU A 1 91 ? -5.334 22.496 12.100 1.00 93.38 91 LEU A O 1
ATOM 703 N N . GLU A 1 92 ? -4.924 21.064 13.773 1.00 92.81 92 GLU A N 1
ATOM 704 C CA . GLU A 1 92 ? -3.525 21.460 13.958 1.00 92.81 92 GLU A CA 1
ATOM 705 C C . GLU A 1 92 ? -2.671 21.146 12.721 1.00 92.81 92 GLU A C 1
ATOM 707 O O . GLU A 1 92 ? -1.912 21.997 12.246 1.00 92.81 92 GLU A O 1
ATOM 712 N N . SER A 1 93 ? -2.859 19.961 12.133 1.00 87.88 93 SER A N 1
ATOM 713 C CA . SER A 1 93 ? -2.181 19.567 10.895 1.00 87.88 93 SER A CA 1
ATOM 714 C C . SER A 1 93 ? -2.536 20.517 9.750 1.00 87.88 93 SER A C 1
ATOM 716 O O . SER A 1 93 ? -1.644 21.038 9.082 1.00 87.88 93 SER A O 1
ATOM 718 N N . LEU A 1 94 ? -3.825 20.815 9.557 1.00 90.25 94 LEU A N 1
ATOM 719 C CA . LEU A 1 94 ? -4.291 21.736 8.515 1.00 90.25 94 LEU A CA 1
ATOM 720 C C . LEU A 1 94 ? -3.718 23.150 8.687 1.00 90.25 94 LEU A C 1
ATOM 722 O O . LEU A 1 94 ? -3.244 23.734 7.712 1.00 90.25 94 LEU A O 1
ATOM 726 N N . LYS A 1 95 ? -3.689 23.679 9.917 1.00 90.31 95 LYS A N 1
ATOM 727 C CA . LYS A 1 95 ? -3.065 24.979 10.227 1.00 90.31 95 LYS A CA 1
ATOM 728 C C . LYS A 1 95 ? -1.574 24.988 9.891 1.00 90.31 95 LYS A C 1
ATOM 730 O O . LYS A 1 95 ? -1.072 25.961 9.325 1.00 90.31 95 LYS A O 1
ATOM 735 N N . THR A 1 96 ? -0.875 23.898 10.199 1.00 88.06 96 THR A N 1
ATOM 736 C CA . THR A 1 96 ? 0.556 23.749 9.903 1.00 88.06 96 THR A CA 1
ATOM 737 C C . THR A 1 96 ? 0.810 23.753 8.396 1.00 88.06 96 THR A C 1
ATOM 739 O O . THR A 1 96 ? 1.680 24.487 7.929 1.00 88.06 96 THR A O 1
ATOM 742 N N . TYR A 1 97 ? 0.023 23.004 7.616 1.00 81.31 97 TYR A N 1
ATOM 743 C CA . TYR A 1 97 ? 0.141 22.999 6.154 1.00 81.31 97 TYR A CA 1
ATOM 744 C C . TYR A 1 97 ? -0.187 24.360 5.536 1.00 81.31 97 TYR A C 1
ATOM 746 O O . TYR A 1 97 ? 0.548 24.815 4.663 1.00 81.31 97 TYR A O 1
ATOM 754 N N . GLN A 1 98 ? -1.230 25.048 6.011 1.00 76.25 98 GLN A N 1
ATOM 755 C CA . GLN A 1 98 ? -1.536 26.411 5.561 1.00 76.25 98 GLN A CA 1
ATOM 756 C C . GLN A 1 98 ? -0.376 27.371 5.838 1.00 76.25 98 GLN A C 1
ATOM 758 O O . GLN A 1 98 ? 0.020 28.131 4.959 1.00 76.25 98 GLN A O 1
ATOM 763 N N . THR A 1 99 ? 0.219 27.292 7.028 1.00 73.62 99 THR A N 1
ATOM 764 C CA . THR A 1 99 ? 1.366 28.128 7.403 1.00 73.62 99 THR A CA 1
ATOM 765 C C . THR A 1 99 ? 2.589 27.845 6.527 1.00 73.62 99 THR A C 1
ATOM 767 O O . THR A 1 99 ? 3.250 28.780 6.086 1.00 73.62 99 THR A O 1
ATOM 770 N N . GLN A 1 100 ? 2.876 26.578 6.208 1.00 66.56 100 GLN A N 1
ATOM 771 C CA . GLN A 1 100 ? 3.987 26.220 5.315 1.00 66.56 100 GLN A CA 1
ATOM 772 C C . GLN A 1 100 ? 3.790 26.734 3.886 1.00 66.56 100 GLN A C 1
ATOM 774 O O . GLN A 1 100 ? 4.737 27.256 3.299 1.00 66.56 100 GLN A O 1
ATOM 779 N N . VAL A 1 101 ? 2.572 26.638 3.344 1.00 65.94 101 VAL A N 1
ATOM 780 C CA . VAL A 1 101 ? 2.239 27.198 2.023 1.00 65.94 101 VAL A CA 1
ATOM 781 C C . VAL A 1 101 ? 2.443 28.714 2.015 1.00 65.94 101 VAL A C 1
ATOM 783 O O . VAL A 1 101 ? 3.022 29.249 1.073 1.00 65.94 101 VAL A O 1
ATOM 786 N N . ILE A 1 102 ? 2.040 29.403 3.086 1.00 61.22 102 ILE A N 1
ATOM 787 C CA . ILE A 1 102 ? 2.230 30.852 3.222 1.00 61.22 102 ILE A CA 1
ATOM 788 C C . ILE A 1 102 ? 3.724 31.207 3.284 1.00 61.22 102 ILE A C 1
ATOM 790 O O . ILE A 1 102 ? 4.169 32.094 2.558 1.00 61.22 102 ILE A O 1
ATOM 794 N N . ILE A 1 103 ? 4.525 30.492 4.078 1.00 59.09 103 ILE A N 1
ATOM 795 C CA . ILE A 1 103 ? 5.968 30.760 4.211 1.00 59.09 103 ILE A CA 1
ATOM 796 C C . ILE A 1 103 ? 6.719 30.501 2.895 1.00 59.09 103 ILE A C 1
ATOM 798 O O . ILE A 1 103 ? 7.609 31.269 2.546 1.00 59.09 103 ILE A O 1
ATOM 802 N N . GLN A 1 104 ? 6.343 29.475 2.127 1.00 54.47 104 GLN A N 1
ATOM 803 C CA . GLN A 1 104 ? 6.936 29.195 0.809 1.00 54.47 104 GLN A CA 1
ATOM 804 C C . GLN A 1 104 ? 6.521 30.195 -0.284 1.00 54.47 104 GLN A C 1
ATOM 806 O O . GLN A 1 104 ? 7.138 30.223 -1.345 1.00 54.47 104 GLN A O 1
ATOM 811 N N . SER A 1 105 ? 5.487 31.007 -0.039 1.00 54.66 105 SER A N 1
ATOM 812 C CA . SER A 1 105 ? 4.991 32.024 -0.977 1.00 54.66 105 SER A CA 1
ATOM 813 C C . SER A 1 105 ? 5.563 33.430 -0.748 1.00 54.66 105 SER A C 1
ATOM 815 O O . SER A 1 105 ? 5.293 34.333 -1.540 1.00 54.66 105 SER A O 1
ATOM 817 N N . LEU A 1 106 ? 6.363 33.631 0.306 1.00 49.38 106 LEU A N 1
ATOM 818 C CA . LEU A 1 106 ? 7.068 34.892 0.537 1.00 49.38 106 LEU A CA 1
ATOM 819 C C . LEU A 1 106 ? 8.308 34.974 -0.373 1.00 49.38 106 LEU A C 1
ATOM 821 O O . LEU A 1 106 ? 9.074 34.009 -0.439 1.00 49.38 106 LEU A O 1
ATOM 825 N N . PRO A 1 107 ? 8.535 36.100 -1.075 1.00 48.94 107 PRO A N 1
ATOM 826 C CA . PRO A 1 107 ? 9.721 36.261 -1.903 1.00 48.94 107 PRO A CA 1
ATOM 827 C C . PRO A 1 107 ? 10.970 36.192 -1.020 1.00 48.94 107 PRO A C 1
ATOM 829 O O . PRO A 1 107 ? 11.042 36.840 0.022 1.00 48.94 107 PRO A O 1
ATOM 832 N N . SER A 1 108 ? 11.943 35.378 -1.433 1.00 49.94 108 SER A N 1
ATOM 833 C CA . SER A 1 108 ? 13.269 35.358 -0.818 1.00 49.94 108 SER A CA 1
ATOM 834 C C . SER A 1 108 ? 13.948 36.691 -1.127 1.00 49.94 108 SER A C 1
ATOM 836 O O . SER A 1 108 ? 14.219 36.971 -2.295 1.00 49.94 108 SER A O 1
ATOM 838 N N . THR A 1 109 ? 14.127 37.527 -0.105 1.00 46.50 109 THR A N 1
ATOM 839 C CA . THR A 1 109 ? 14.873 38.788 -0.199 1.00 46.50 109 THR A CA 1
ATOM 840 C C . THR A 1 109 ? 16.347 38.541 -0.487 1.00 46.50 109 THR A C 1
ATOM 842 O O . THR A 1 109 ? 16.891 37.551 0.057 1.00 46.50 109 THR A O 1
#

Radius of gyration: 18.51 Å; chains: 1; bounding box: 48×50×39 Å

Organism: NCBI:txid2094558